Protein AF-A0A136HQN2-F1 (afdb_monomer)

Mean predicted aligned error: 5.43 Å

Solvent-accessible surface area (backbone atoms only — not comparable to full-atom values): 3634 Å² total; per-residue (Å²): 128,69,72,57,59,56,50,53,52,41,28,69,70,60,73,33,68,67,61,27,52,49,51,39,68,39,62,30,73,94,50,80,55,32,21,52,50,62,38,36,72,71,37,77,67,36,36,50,54,50,52,50,49,58,52,52,63,69,73,49,80,85,124

Structure (mmCIF, N/CA/C/O backbone):
data_AF-A0A136HQN2-F1
#
_entry.id   AF-A0A136HQN2-F1
#
loop_
_atom_site.group_PDB
_atom_site.id
_atom_site.type_symbol
_atom_site.label_atom_id
_atom_site.label_alt_id
_atom_site.label_comp_id
_atom_site.label_asym_id
_atom_site.label_entity_id
_atom_site.label_seq_id
_atom_site.pdbx_PDB_ins_code
_atom_site.Cartn_x
_atom_site.Cartn_y
_atom_site.Cartn_z
_atom_site.occupancy
_atom_site.B_iso_or_equiv
_atom_site.auth_seq_id
_atom_site.auth_comp_id
_atom_site.auth_asym_id
_atom_site.auth_atom_id
_atom_site.pdbx_PDB_model_num
ATOM 1 N N . MET A 1 1 ? 14.737 2.769 3.854 1.00 51.62 1 MET A N 1
ATOM 2 C CA . MET A 1 1 ? 13.821 3.576 4.697 1.00 51.62 1 MET A CA 1
ATOM 3 C C . MET A 1 1 ? 12.427 3.739 4.073 1.00 51.62 1 MET A C 1
ATOM 5 O O . MET A 1 1 ? 11.537 4.190 4.773 1.00 51.62 1 MET A O 1
ATOM 9 N N . SER A 1 2 ? 12.201 3.356 2.808 1.00 55.19 2 SER A N 1
ATOM 10 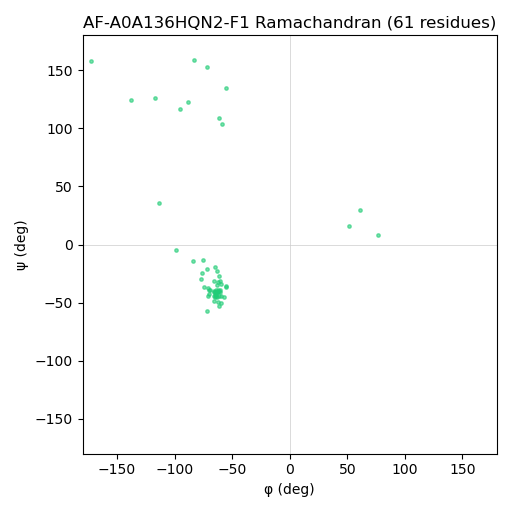C CA . SER A 1 2 ? 10.942 3.622 2.088 1.00 55.19 2 SER A CA 1
ATOM 11 C C . SER A 1 2 ? 9.762 2.712 2.473 1.00 55.19 2 SER A C 1
ATOM 13 O O . SER A 1 2 ? 8.622 3.162 2.443 1.00 55.19 2 SER A O 1
ATOM 15 N N . SER A 1 3 ? 10.001 1.466 2.893 1.00 60.00 3 SER A N 1
ATOM 16 C CA . SER A 1 3 ? 8.931 0.494 3.188 1.00 60.00 3 SER A CA 1
ATOM 17 C C . SER A 1 3 ? 8.146 0.800 4.480 1.00 60.00 3 SER A C 1
ATOM 19 O O . SER A 1 3 ? 7.004 0.366 4.623 1.00 60.00 3 SER A O 1
ATOM 21 N N . THR A 1 4 ? 8.711 1.580 5.414 1.00 73.56 4 THR A N 1
ATOM 22 C CA . THR A 1 4 ? 8.038 1.943 6.677 1.00 73.56 4 THR A CA 1
ATOM 23 C C . THR A 1 4 ? 6.888 2.927 6.448 1.00 73.56 4 THR A C 1
ATOM 25 O O . THR A 1 4 ? 5.788 2.705 6.945 1.00 73.56 4 THR A O 1
ATOM 28 N N . THR A 1 5 ? 7.097 3.958 5.623 1.00 82.62 5 THR A N 1
ATOM 29 C CA . THR A 1 5 ? 6.097 5.007 5.359 1.00 82.62 5 THR A CA 1
ATOM 30 C C . THR A 1 5 ? 4.847 4.466 4.668 1.00 82.62 5 THR A C 1
ATOM 32 O O . THR A 1 5 ? 3.732 4.786 5.080 1.00 82.62 5 THR A O 1
ATOM 35 N N . LEU A 1 6 ? 5.010 3.603 3.657 1.00 84.38 6 LEU A N 1
ATOM 36 C CA . LEU A 1 6 ? 3.872 2.961 2.995 1.00 84.38 6 LEU A CA 1
ATOM 37 C C . LEU A 1 6 ? 3.071 2.108 3.987 1.00 84.38 6 LEU A C 1
ATOM 39 O O . LEU A 1 6 ? 1.842 2.173 4.007 1.00 84.38 6 LEU A O 1
ATOM 43 N N . LYS A 1 7 ? 3.762 1.331 4.830 1.00 86.50 7 LYS A N 1
ATOM 44 C CA . LYS A 1 7 ? 3.121 0.468 5.825 1.00 86.50 7 LYS A CA 1
ATOM 45 C C . LYS A 1 7 ? 2.320 1.272 6.846 1.00 86.50 7 LYS A C 1
ATOM 47 O O . LYS A 1 7 ? 1.209 0.873 7.176 1.00 86.50 7 LYS A O 1
ATOM 52 N N . GLU A 1 8 ? 2.833 2.411 7.303 1.00 89.12 8 GLU A N 1
ATOM 53 C CA . GLU A 1 8 ? 2.111 3.310 8.214 1.00 89.12 8 GLU A CA 1
ATOM 54 C C . GLU A 1 8 ? 0.868 3.937 7.561 1.00 89.12 8 GLU A C 1
ATOM 56 O O . GLU A 1 8 ? -0.197 3.996 8.185 1.00 89.12 8 GLU A O 1
ATOM 61 N N . LYS A 1 9 ? 0.961 4.350 6.289 1.00 86.56 9 LYS A N 1
ATOM 62 C CA . LYS A 1 9 ? -0.187 4.884 5.536 1.00 86.56 9 LYS A CA 1
ATOM 63 C C . LYS A 1 9 ? -1.259 3.829 5.292 1.00 86.56 9 LYS A C 1
ATOM 65 O O . LYS A 1 9 ? -2.428 4.063 5.593 1.00 86.56 9 LYS A O 1
ATOM 70 N N . ALA A 1 10 ? -0.857 2.653 4.819 1.00 88.25 10 ALA A N 1
ATOM 71 C CA . ALA A 1 10 ? -1.757 1.526 4.622 1.00 88.25 10 ALA A CA 1
ATOM 72 C C . ALA A 1 10 ? -2.393 1.086 5.955 1.00 88.25 10 ALA A C 1
ATOM 74 O O . ALA A 1 10 ? -3.601 0.878 6.011 1.00 88.25 10 ALA A O 1
ATOM 75 N N . PHE A 1 11 ? -1.638 1.070 7.059 1.00 89.25 11 PHE A N 1
ATOM 76 C CA . PHE A 1 11 ? -2.188 0.793 8.389 1.00 89.25 11 PHE A CA 1
ATOM 77 C C . PHE A 1 11 ? -3.211 1.835 8.839 1.00 89.25 11 PHE A C 1
ATOM 79 O O . PHE A 1 11 ? -4.257 1.478 9.374 1.00 89.25 11 PHE A O 1
ATOM 86 N N . THR A 1 12 ? -2.955 3.117 8.581 1.00 87.38 12 THR A N 1
ATOM 87 C CA . THR A 1 12 ? -3.918 4.191 8.874 1.00 87.38 12 THR A CA 1
ATOM 88 C C . THR A 1 12 ? -5.209 4.030 8.061 1.00 87.38 12 THR A C 1
ATOM 90 O O . THR A 1 12 ? -6.293 4.313 8.576 1.00 87.38 12 THR A O 1
ATOM 93 N N . PHE A 1 13 ? -5.104 3.530 6.824 1.00 84.50 13 PHE A N 1
ATOM 94 C CA . PHE A 1 13 ? -6.236 3.242 5.941 1.00 84.50 13 PHE A CA 1
ATOM 95 C C . PHE A 1 13 ? -7.042 2.016 6.400 1.00 84.50 13 PHE A C 1
ATOM 97 O O . PHE A 1 13 ? -8.236 2.132 6.673 1.00 84.50 13 PHE A O 1
ATOM 104 N N . PHE A 1 14 ? -6.403 0.851 6.538 1.00 86.19 14 PHE A N 1
ATOM 105 C CA . PHE A 1 14 ? -7.099 -0.393 6.887 1.00 86.19 14 PHE A CA 1
ATOM 106 C C . PHE A 1 14 ? -7.488 -0.467 8.368 1.00 86.19 14 PHE A C 1
ATOM 10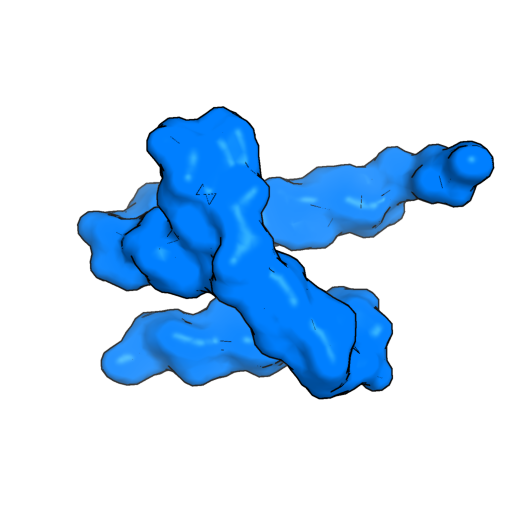8 O O . PHE A 1 14 ? -8.401 -1.213 8.716 1.00 86.19 14 PHE A O 1
ATOM 115 N N . LYS A 1 15 ? -6.780 0.261 9.247 1.00 87.44 15 LYS A N 1
ATOM 116 C CA . LYS A 1 15 ? -6.858 0.173 10.723 1.00 87.44 15 LYS A CA 1
ATOM 117 C C . LYS A 1 15 ? -6.704 -1.246 11.274 1.00 87.44 15 LYS A C 1
ATOM 119 O O . LYS A 1 15 ? -7.007 -1.510 12.434 1.00 87.44 15 LYS A O 1
ATOM 124 N N . ASP A 1 16 ? -6.207 -2.147 10.439 1.00 89.31 16 ASP A N 1
ATOM 125 C CA . ASP A 1 16 ? -6.017 -3.550 10.727 1.00 89.31 16 ASP A CA 1
ATOM 126 C C . ASP A 1 16 ? -4.665 -3.972 10.167 1.00 89.31 16 ASP A C 1
ATOM 128 O O . ASP A 1 16 ? -4.352 -3.783 8.986 1.00 89.31 16 ASP A O 1
ATOM 132 N N . LYS A 1 17 ? -3.838 -4.524 11.053 1.00 86.81 17 LYS A N 1
ATOM 133 C CA . LYS A 1 17 ? -2.474 -4.917 10.717 1.00 86.81 17 LYS A CA 1
ATOM 134 C C . LYS A 1 17 ? -2.465 -6.060 9.703 1.00 86.81 17 LYS A C 1
ATOM 136 O O . LYS A 1 17 ? -1.657 -6.034 8.784 1.00 86.81 17 LYS A O 1
ATOM 141 N N . ASN A 1 18 ? -3.373 -7.022 9.846 1.00 90.00 18 ASN A N 1
ATOM 142 C CA . ASN A 1 18 ? -3.417 -8.206 8.998 1.00 90.00 18 ASN A CA 1
ATOM 143 C C . ASN A 1 18 ? -3.859 -7.852 7.569 1.00 90.00 18 ASN A C 1
ATOM 145 O O . ASN A 1 18 ? -3.242 -8.288 6.604 1.00 90.00 18 ASN A O 1
ATOM 149 N N . LEU A 1 19 ? -4.871 -6.995 7.419 1.00 88.12 19 LEU A N 1
ATOM 150 C CA . LEU A 1 19 ? -5.297 -6.458 6.125 1.00 88.12 19 LEU A CA 1
ATOM 151 C C . LEU A 1 19 ? -4.212 -5.601 5.480 1.00 88.12 19 LEU A C 1
ATOM 153 O O . LEU A 1 19 ? -4.007 -5.699 4.275 1.00 88.12 19 LEU A O 1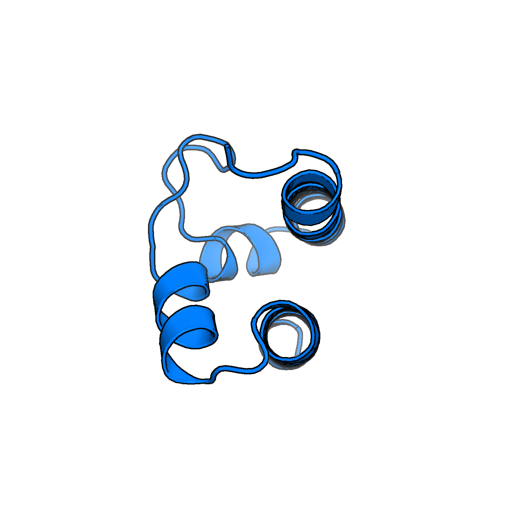
ATOM 157 N N . THR A 1 20 ? -3.500 -4.805 6.278 1.00 89.50 20 THR A N 1
ATOM 158 C CA . THR A 1 20 ? -2.380 -3.995 5.791 1.00 89.50 20 THR A CA 1
ATOM 159 C C . THR A 1 20 ? -1.268 -4.868 5.229 1.00 89.50 20 THR A C 1
ATOM 161 O O . THR A 1 20 ? -0.849 -4.662 4.096 1.00 89.50 20 THR A O 1
ATOM 164 N N . GLU A 1 21 ? -0.800 -5.851 6.000 1.00 90.75 21 GLU A N 1
ATOM 165 C CA . GLU A 1 21 ? 0.265 -6.762 5.567 1.00 90.75 21 GLU A CA 1
ATOM 166 C C . GLU A 1 21 ? -0.187 -7.577 4.354 1.00 90.75 21 GLU A C 1
ATOM 168 O O . GLU A 1 21 ? 0.488 -7.576 3.328 1.00 90.75 21 GLU A O 1
ATOM 173 N N . LYS A 1 22 ? -1.409 -8.118 4.395 1.00 90.88 22 LYS A N 1
ATOM 174 C CA . LYS A 1 22 ? -1.991 -8.828 3.258 1.00 90.88 22 LYS A CA 1
ATOM 175 C C . LYS A 1 22 ? -2.052 -7.963 2.005 1.00 90.88 22 LYS A C 1
ATOM 177 O O . LYS A 1 22 ? -1.714 -8.453 0.936 1.00 90.88 22 LYS A O 1
ATOM 182 N N . TRP A 1 23 ? -2.482 -6.706 2.098 1.00 90.00 23 TRP A N 1
ATOM 183 C CA . TRP A 1 23 ? -2.536 -5.810 0.943 1.00 90.00 23 TRP A CA 1
ATOM 184 C C . TRP A 1 23 ? -1.139 -5.516 0.393 1.00 90.00 23 TRP A C 1
ATOM 186 O O . TRP A 1 23 ? -0.939 -5.627 -0.813 1.00 90.00 23 TRP A O 1
ATOM 196 N N . LEU A 1 24 ? -0.171 -5.223 1.267 1.00 89.38 24 LEU A N 1
ATOM 197 C CA . LEU A 1 24 ? 1.220 -4.961 0.885 1.00 89.38 24 LEU A CA 1
ATOM 198 C C . LEU A 1 24 ? 1.879 -6.141 0.173 1.00 89.38 24 LEU A C 1
ATOM 200 O O . LEU A 1 24 ? 2.738 -5.905 -0.668 1.00 89.38 24 LEU A O 1
ATOM 204 N N . GLU A 1 25 ? 1.480 -7.369 0.509 1.00 90.56 25 GLU A N 1
ATOM 205 C CA . GLU A 1 25 ? 2.011 -8.619 -0.048 1.00 90.56 25 GLU A CA 1
ATOM 206 C C . GLU A 1 25 ? 1.127 -9.217 -1.157 1.00 90.56 25 GLU A C 1
ATOM 208 O O . GLU A 1 25 ? 1.491 -10.221 -1.768 1.00 90.56 25 GLU A O 1
ATOM 213 N N . THR A 1 26 ? -0.040 -8.630 -1.444 1.00 90.00 26 THR A N 1
ATOM 214 C CA . THR A 1 26 ? -0.933 -9.122 -2.501 1.00 90.00 26 THR A CA 1
ATOM 215 C C . THR A 1 26 ? -0.558 -8.479 -3.836 1.00 90.00 26 THR A C 1
ATOM 217 O O . THR A 1 26 ? -0.608 -7.254 -3.948 1.00 90.00 26 THR A O 1
ATOM 220 N N . PRO A 1 27 ? -0.243 -9.267 -4.879 1.00 90.81 27 PRO A N 1
ATOM 221 C CA . PRO A 1 27 ? 0.010 -8.752 -6.220 1.00 90.81 27 PRO A CA 1
ATOM 222 C C . PRO A 1 27 ? -1.159 -7.917 -6.741 1.00 90.81 27 PRO A C 1
ATOM 224 O O . PRO A 1 27 ? -2.320 -8.325 -6.646 1.00 90.81 27 PRO A O 1
ATOM 227 N N . CYS A 1 28 ? -0.860 -6.763 -7.331 1.00 85.75 28 CYS A N 1
ATOM 228 C CA . CYS A 1 28 ? -1.868 -5.891 -7.912 1.00 85.75 28 CYS A CA 1
ATOM 229 C C . CYS A 1 28 ? -1.645 -5.751 -9.417 1.00 85.75 28 CYS A C 1
ATOM 231 O O . CYS A 1 28 ? -0.578 -5.339 -9.866 1.00 85.75 28 CYS A O 1
ATOM 233 N N . ASN A 1 29 ? -2.682 -6.024 -10.212 1.00 86.19 29 ASN A N 1
ATOM 234 C CA . ASN A 1 29 ? -2.622 -5.839 -11.666 1.00 86.19 29 ASN A CA 1
ATOM 235 C C . ASN A 1 29 ? -2.368 -4.375 -12.061 1.00 86.19 29 ASN A C 1
ATOM 237 O O . ASN A 1 29 ? -1.772 -4.126 -13.103 1.00 86.19 29 ASN A O 1
ATOM 241 N N . SER A 1 30 ? -2.767 -3.414 -11.220 1.00 84.62 30 SER A N 1
ATOM 242 C CA . SER A 1 30 ? -2.470 -1.988 -11.414 1.00 84.62 30 SER A CA 1
ATOM 243 C C . SER A 1 30 ? -0.974 -1.668 -11.321 1.00 84.62 30 SER A C 1
ATOM 245 O O . SER A 1 30 ? -0.549 -0.630 -11.813 1.00 84.62 30 SER A O 1
ATOM 247 N N . PHE A 1 31 ? -0.182 -2.555 -10.711 1.00 88.81 31 PHE A N 1
ATOM 248 C CA . PHE A 1 31 ? 1.263 -2.416 -10.520 1.00 88.81 31 PHE A CA 1
ATOM 249 C C . PHE A 1 31 ? 2.038 -3.471 -11.322 1.00 88.81 31 PHE A C 1
ATOM 251 O O . PHE A 1 31 ? 3.040 -4.005 -10.852 1.00 88.81 31 PHE A O 1
ATOM 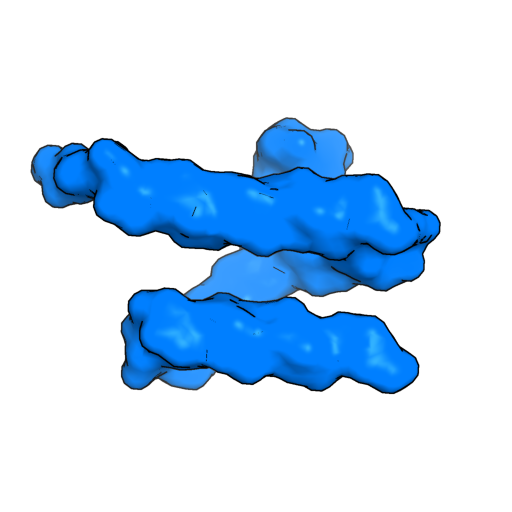258 N N . ASP A 1 32 ? 1.552 -3.818 -12.519 1.00 85.81 32 ASP A N 1
ATOM 259 C CA . ASP A 1 32 ? 2.190 -4.799 -13.414 1.00 85.81 32 ASP A CA 1
ATOM 260 C C . ASP A 1 32 ? 2.305 -6.208 -12.791 1.00 85.81 32 ASP A C 1
ATOM 262 O O . ASP A 1 32 ? 3.235 -6.966 -13.052 1.00 85.81 32 ASP A O 1
ATOM 266 N N . GLY A 1 33 ? 1.369 -6.559 -11.901 1.00 86.81 33 GLY A N 1
ATOM 267 C CA . GLY A 1 33 ? 1.387 -7.835 -11.182 1.00 86.81 33 GLY A CA 1
ATOM 268 C C . GLY A 1 33 ? 2.402 -7.894 -10.038 1.00 86.81 33 GLY A C 1
ATOM 269 O O . GLY A 1 33 ? 2.577 -8.959 -9.448 1.00 86.81 33 GLY A O 1
ATOM 270 N N . LYS A 1 34 ? 3.048 -6.776 -9.689 1.00 89.88 34 LYS A N 1
ATOM 271 C CA . LYS A 1 34 ? 3.880 -6.660 -8.485 1.00 89.88 34 LYS A CA 1
ATOM 272 C C . LYS A 1 34 ? 3.029 -6.361 -7.261 1.00 89.88 34 LYS A C 1
ATOM 274 O O . LYS A 1 34 ? 1.903 -5.861 -7.358 1.00 89.88 34 LYS A O 1
ATOM 279 N N . THR A 1 35 ? 3.571 -6.659 -6.089 1.00 91.50 35 THR A N 1
ATOM 280 C CA . THR A 1 35 ? 2.944 -6.245 -4.836 1.00 91.50 35 THR A CA 1
ATOM 281 C C . THR A 1 35 ? 3.096 -4.731 -4.629 1.00 91.50 35 THR A C 1
ATOM 283 O O . THR A 1 35 ? 4.059 -4.136 -5.127 1.00 91.50 35 THR A O 1
ATOM 286 N N . PRO A 1 36 ? 2.177 -4.066 -3.903 1.00 91.12 36 PRO A N 1
ATOM 287 C CA . PRO A 1 36 ? 2.305 -2.646 -3.592 1.00 91.12 36 PRO A CA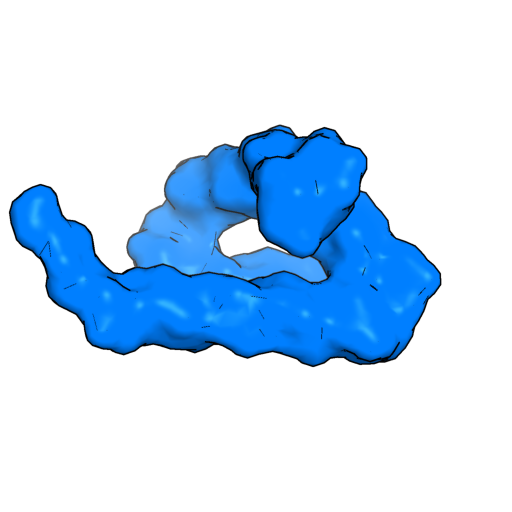 1
ATOM 288 C C . PRO A 1 36 ? 3.630 -2.327 -2.901 1.00 91.12 36 PRO A C 1
ATOM 290 O O . PRO A 1 36 ? 4.225 -1.298 -3.198 1.00 91.12 36 PRO A O 1
ATOM 293 N N . ALA A 1 37 ? 4.117 -3.218 -2.028 1.00 90.25 37 ALA A N 1
ATOM 294 C CA . ALA A 1 37 ? 5.416 -3.061 -1.386 1.00 90.25 37 ALA A CA 1
ATOM 295 C C . ALA A 1 37 ? 6.564 -3.062 -2.408 1.00 90.25 37 ALA A C 1
ATOM 297 O O . ALA A 1 37 ? 7.374 -2.139 -2.410 1.00 90.25 37 ALA A O 1
ATOM 298 N N . GLU A 1 38 ? 6.603 -4.044 -3.311 1.00 91.19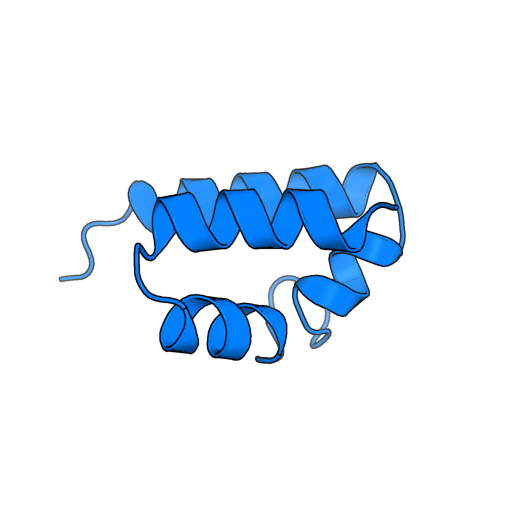 38 GLU A N 1
ATOM 299 C CA . GLU A 1 38 ? 7.646 -4.133 -4.342 1.00 91.19 38 GLU A CA 1
ATOM 300 C C . GLU A 1 38 ? 7.594 -2.970 -5.341 1.00 91.19 38 GLU A C 1
ATOM 302 O O . GLU A 1 38 ? 8.636 -2.433 -5.721 1.00 91.19 38 GLU A O 1
ATOM 307 N N . HIS A 1 39 ? 6.394 -2.552 -5.764 1.00 90.94 39 HIS A N 1
ATOM 308 C CA . HIS A 1 39 ? 6.240 -1.417 -6.680 1.00 90.94 39 HIS A CA 1
ATOM 309 C C . HIS A 1 39 ? 6.701 -0.117 -6.018 1.00 90.94 39 HIS A C 1
ATOM 311 O O . HIS A 1 39 ? 7.471 0.638 -6.609 1.00 90.94 39 HIS A O 1
ATOM 317 N N . TYR A 1 40 ? 6.330 0.106 -4.755 1.00 89.56 40 TYR A N 1
ATOM 318 C CA . TYR A 1 40 ? 6.695 1.303 -3.990 1.00 89.56 40 TYR A CA 1
ATOM 319 C C . TYR A 1 40 ? 8.210 1.495 -3.844 1.00 89.56 40 TYR A C 1
ATOM 321 O O . TYR A 1 40 ? 8.714 2.622 -3.855 1.00 89.56 40 TYR A O 1
ATOM 329 N N . GLU A 1 41 ? 8.972 0.407 -3.737 1.00 87.06 41 GLU A N 1
ATOM 330 C CA . GLU A 1 41 ? 10.436 0.483 -3.662 1.00 87.06 41 GLU A CA 1
ATOM 331 C C . GLU A 1 41 ? 11.098 0.785 -5.013 1.00 87.06 41 GLU A C 1
ATOM 333 O O . GLU A 1 41 ? 12.263 1.183 -5.051 1.00 87.06 41 GLU A O 1
ATOM 338 N N . SER A 1 42 ? 10.361 0.673 -6.120 1.00 85.69 42 SER A N 1
ATOM 339 C CA . SER A 1 42 ? 10.921 0.802 -7.463 1.00 85.69 42 SER A CA 1
ATOM 340 C C . SER A 1 42 ? 11.325 2.234 -7.826 1.00 85.69 42 SER A C 1
ATOM 342 O O . SER A 1 42 ? 12.294 2.413 -8.564 1.00 85.69 42 SER A O 1
ATOM 344 N N . SER A 1 43 ? 10.577 3.261 -7.405 1.00 87.81 43 SER A N 1
ATOM 345 C CA . SER A 1 43 ? 10.816 4.674 -7.766 1.00 87.81 43 SER A CA 1
ATOM 346 C C . SER A 1 43 ? 9.912 5.625 -6.980 1.00 87.81 43 SER A C 1
ATOM 348 O O . SER A 1 43 ? 8.815 5.243 -6.601 1.00 87.81 43 SER A O 1
ATOM 350 N N . LEU A 1 44 ? 10.290 6.905 -6.850 1.00 87.81 44 LEU A N 1
ATOM 351 C CA . LEU A 1 44 ? 9.421 7.947 -6.262 1.00 87.81 44 LEU A CA 1
ATOM 352 C C . LEU A 1 44 ? 8.056 8.057 -6.960 1.00 87.81 44 LEU A C 1
ATOM 354 O O . LEU A 1 44 ? 7.043 8.277 -6.309 1.00 87.81 44 LEU A O 1
ATOM 358 N N . ARG A 1 45 ? 8.019 7.863 -8.282 1.00 89.62 45 ARG A N 1
ATOM 359 C CA . ARG A 1 45 ? 6.763 7.836 -9.040 1.00 89.62 45 ARG A CA 1
ATOM 360 C C . ARG A 1 45 ? 5.872 6.664 -8.628 1.00 89.62 45 ARG A C 1
ATOM 362 O O . ARG A 1 45 ? 4.683 6.852 -8.432 1.00 89.62 45 ARG A O 1
ATOM 369 N N . ALA A 1 46 ? 6.461 5.486 -8.443 1.00 89.44 46 ALA A N 1
ATOM 370 C CA . ALA A 1 46 ? 5.733 4.303 -8.005 1.00 89.44 46 ALA A CA 1
ATOM 371 C C . ALA A 1 46 ? 5.192 4.463 -6.576 1.00 89.44 46 ALA A C 1
ATOM 373 O O . ALA A 1 46 ? 4.115 3.967 -6.269 1.00 89.44 46 ALA A O 1
ATOM 374 N N . GLN A 1 47 ? 5.891 5.220 -5.722 1.00 89.19 47 GLN A N 1
ATOM 375 C CA . GLN A 1 47 ? 5.375 5.591 -4.401 1.00 89.19 47 GLN A CA 1
ATOM 376 C C . GLN A 1 47 ? 4.076 6.385 -4.518 1.00 89.19 47 GLN A C 1
ATOM 378 O O . GLN A 1 47 ? 3.072 5.990 -3.931 1.00 89.19 47 GLN A O 1
ATOM 383 N N . GLN A 1 48 ? 4.079 7.428 -5.352 1.00 90.44 48 GLN A N 1
ATOM 384 C CA . GLN A 1 48 ? 2.891 8.241 -5.615 1.00 90.44 48 GLN A CA 1
ATOM 385 C C . GLN A 1 48 ? 1.747 7.406 -6.201 1.00 90.44 48 GLN A C 1
ATOM 387 O O . GLN A 1 48 ? 0.629 7.506 -5.715 1.00 90.44 48 GLN A O 1
ATOM 392 N N . GLU A 1 49 ? 2.020 6.523 -7.167 1.00 91.00 49 GLU A N 1
ATOM 393 C CA . GLU A 1 49 ? 0.996 5.654 -7.769 1.00 91.00 49 GLU A CA 1
ATOM 394 C C . GLU A 1 49 ? 0.334 4.722 -6.741 1.00 91.00 49 GLU A C 1
ATOM 396 O O . GLU A 1 49 ? -0.882 4.530 -6.762 1.00 91.00 49 GLU A O 1
ATOM 401 N N . VAL A 1 50 ? 1.116 4.147 -5.824 1.00 90.06 50 VAL A N 1
ATOM 402 C CA . VAL A 1 50 ? 0.592 3.283 -4.754 1.00 90.06 50 VAL A CA 1
ATOM 403 C C . VAL A 1 50 ? -0.215 4.092 -3.737 1.00 90.06 50 VAL A C 1
ATOM 405 O O . VAL A 1 50 ? -1.254 3.621 -3.270 1.00 90.06 50 VAL A O 1
ATOM 408 N N . GLU A 1 51 ? 0.232 5.302 -3.399 1.00 88.38 51 GLU A N 1
ATOM 409 C CA . GLU A 1 51 ? -0.492 6.209 -2.502 1.00 88.38 51 GLU A CA 1
ATOM 410 C C . GLU A 1 51 ? -1.814 6.690 -3.115 1.00 88.38 51 GLU A C 1
ATOM 412 O O . GLU A 1 51 ? -2.844 6.643 -2.445 1.00 88.38 51 GLU A O 1
ATOM 417 N N . GLU A 1 52 ? -1.815 7.083 -4.391 1.00 89.25 52 GLU A N 1
ATOM 418 C CA . GLU A 1 52 ? -3.027 7.444 -5.134 1.00 89.25 52 GLU A CA 1
ATOM 419 C C . GLU A 1 52 ? -3.981 6.256 -5.249 1.00 89.25 52 GLU A C 1
ATOM 421 O O . GLU A 1 52 ? -5.190 6.413 -5.101 1.00 89.25 52 GLU A O 1
ATOM 426 N N . TYR A 1 53 ? -3.463 5.047 -5.467 1.00 88.12 53 TYR A N 1
ATOM 427 C CA . TYR A 1 53 ? -4.294 3.848 -5.493 1.00 88.12 53 TYR A CA 1
ATOM 428 C C . TYR A 1 53 ? -4.9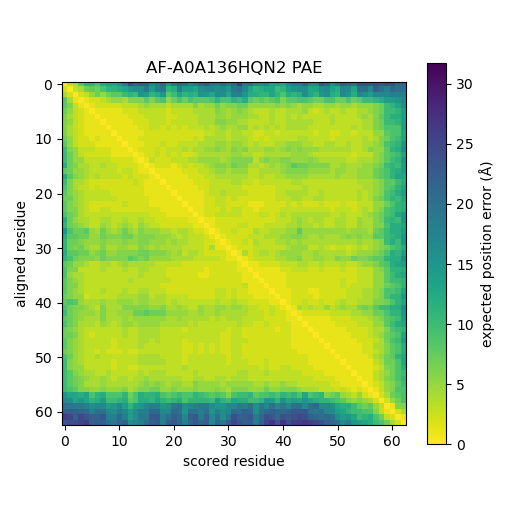47 3.570 -4.133 1.00 88.12 53 TYR A C 1
ATOM 430 O O . TYR A 1 53 ? -6.129 3.227 -4.082 1.00 88.12 53 TYR A O 1
ATOM 438 N N . LEU A 1 54 ? -4.210 3.752 -3.031 1.00 86.06 54 LEU A N 1
ATOM 439 C CA . LEU A 1 54 ? -4.758 3.646 -1.677 1.00 86.06 54 LEU A CA 1
ATOM 440 C C . LEU A 1 54 ? -5.874 4.683 -1.443 1.00 86.06 54 LEU A C 1
ATOM 442 O O . LEU A 1 54 ? -6.899 4.352 -0.850 1.00 86.06 54 LEU A O 1
ATOM 446 N N . ASP A 1 55 ? -5.715 5.904 -1.959 1.00 84.19 55 ASP A N 1
ATOM 447 C CA . ASP A 1 55 ? -6.737 6.956 -1.893 1.00 84.19 55 ASP A C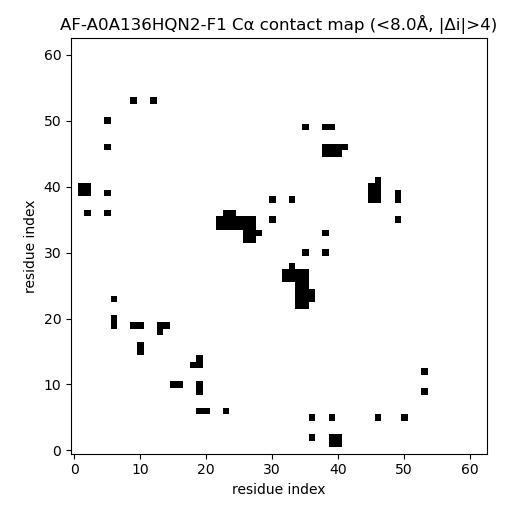A 1
ATOM 448 C C . ASP A 1 55 ? -7.956 6.645 -2.786 1.00 84.19 55 ASP A C 1
ATOM 450 O O . ASP A 1 55 ? -9.107 6.786 -2.378 1.00 84.19 55 ASP A O 1
ATOM 454 N N . LEU A 1 56 ? -7.743 6.089 -3.981 1.00 83.56 56 LEU A N 1
ATOM 455 C CA . LEU A 1 56 ? -8.825 5.651 -4.867 1.00 83.56 56 LEU A CA 1
ATOM 456 C C . LEU A 1 56 ? -9.678 4.536 -4.249 1.00 83.56 56 LEU A C 1
ATOM 458 O O . LEU A 1 56 ? -10.889 4.499 -4.485 1.00 83.56 56 LEU A O 1
ATOM 462 N N . LEU A 1 57 ? -9.088 3.664 -3.426 1.00 77.31 57 LEU A N 1
ATOM 463 C CA . LEU A 1 57 ? -9.843 2.677 -2.650 1.00 77.31 57 LEU A CA 1
ATOM 464 C C . LEU A 1 57 ? -10.795 3.332 -1.624 1.00 77.31 57 LEU A C 1
ATOM 466 O O . LEU A 1 57 ? -11.787 2.701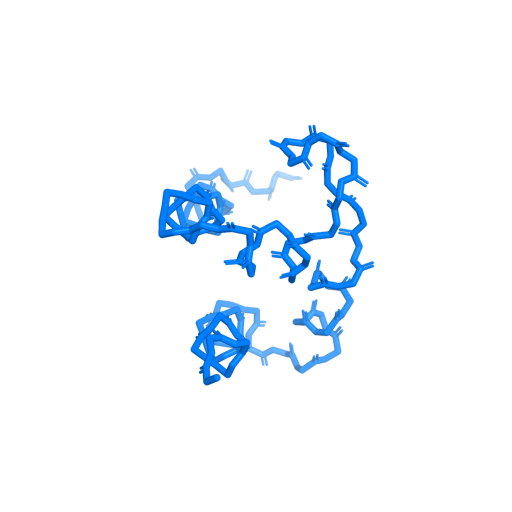 -1.269 1.00 77.31 57 LEU A O 1
ATOM 470 N N . LEU A 1 58 ? -10.560 4.586 -1.193 1.00 66.50 58 LEU A N 1
ATOM 471 C CA . LEU A 1 58 ? -11.495 5.364 -0.354 1.00 66.50 58 LEU A CA 1
ATOM 472 C C . LEU A 1 58 ? -12.706 5.881 -1.140 1.00 66.50 58 LEU A C 1
ATOM 474 O O . LEU A 1 58 ? -13.804 5.988 -0.598 1.00 66.50 58 LEU A O 1
ATOM 478 N N . THR A 1 59 ? -12.499 6.272 -2.400 1.00 64.25 59 THR A N 1
ATOM 479 C CA . THR A 1 59 ? -13.495 7.044 -3.170 1.00 64.25 59 THR A CA 1
ATOM 480 C C . THR A 1 59 ? -14.567 6.187 -3.833 1.00 64.25 59 THR A C 1
ATOM 482 O O . THR A 1 59 ? -15.604 6.709 -4.250 1.00 64.25 59 THR A O 1
ATOM 485 N N . LYS A 1 60 ? -14.369 4.867 -3.909 1.00 53.91 60 LYS A N 1
ATOM 486 C CA . LYS A 1 60 ? -15.421 3.949 -4.345 1.00 53.91 60 LYS A CA 1
ATOM 487 C C . LYS A 1 60 ? -16.137 3.392 -3.118 1.00 53.91 60 LYS A C 1
ATOM 489 O O . LYS A 1 60 ? -15.508 2.671 -2.349 1.00 53.91 60 LYS A O 1
ATOM 494 N N . PRO A 1 61 ? -17.445 3.656 -2.934 1.00 46.50 61 PRO A N 1
ATOM 495 C CA . PRO A 1 61 ? -18.218 2.897 -1.969 1.00 46.50 61 PRO A CA 1
ATOM 496 C C . PRO A 1 61 ? -18.182 1.443 -2.431 1.00 46.50 61 PRO A C 1
ATOM 498 O O . PRO A 1 61 ? -18.751 1.097 -3.470 1.00 46.50 61 PRO A O 1
ATOM 501 N N . THR A 1 62 ? -17.447 0.608 -1.701 1.00 48.75 62 THR A N 1
ATOM 502 C CA . THR A 1 62 ? -17.513 -0.842 -1.846 1.00 48.75 62 THR A CA 1
ATOM 503 C C . THR A 1 62 ? -18.962 -1.220 -1.569 1.00 48.75 62 THR A C 1
ATOM 505 O O . THR A 1 62 ? -19.441 -1.096 -0.444 1.00 48.75 62 THR A O 1
ATOM 508 N N . ARG A 1 63 ? -19.683 -1.513 -2.647 1.00 38.41 63 ARG A N 1
ATOM 509 C CA . ARG A 1 63 ? -21.108 -1.813 -2.645 1.00 38.41 63 ARG A CA 1
ATOM 510 C C . ARG A 1 63 ? -21.350 -3.236 -2.171 1.00 38.41 63 ARG A C 1
ATOM 512 O O . ARG A 1 63 ? -20.518 -4.103 -2.524 1.00 38.41 63 ARG A O 1
#

Sequence (63 aa):
MSSTTLKEKAFTFFKDKNLTEKWLETPCNSFDGKTPAEHYESSLRAQQEVEEYLDLLLTKPTR

Secondary structure (DSSP, 8-state):
-HHHHHHHHHHHHHS-HHHHHHHHHS--GGGTT--HHHHHHH-HHHHHHHHHHHHHHHHS---

Radius of gyration: 10.99 Å; Cα contacts (8 Å, |Δi|>4): 53; chains: 1; bounding box: 35×17×24 Å

Nearest PDB structures (foldseek):
  6gw6-assembly1_F  TM=9.513E-01  e=3.319E-02  Pseudomonas putida KT2440
  8gug-assembly1_C-2  TM=9.292E-01  e=5.800E-02  Vibrio parahaemolyticus RIMD 2210633
  8gug-assembly1_B-2  TM=8.985E-01  e=7.434E-02  Vibrio parahaemolyticus RIMD 2210633
  6fkg-assembly1_C  TM=5.637E-01  e=1.290E+00  Mycobacterium tuberculosis H37Rv

Foldseek 3Di:
DQLVVQLVLLCVLVVDNVVSVCQQCAQDVLQVRDGLSVQRVPDPVSVVSSNVVSVVVVVDDPD

pLDDT: mean 82.93, std 12.64, range [38.41, 91.5]